Protein AF-M2B6U1-F1 (afdb_monomer)

Structure (mmCIF, N/CA/C/O backbone):
data_AF-M2B6U1-F1
#
_entry.id   AF-M2B6U1-F1
#
loop_
_atom_site.group_PDB
_atom_site.id
_atom_site.type_symbol
_atom_site.label_atom_id
_atom_site.label_alt_id
_atom_site.label_comp_id
_atom_site.label_asym_id
_atom_site.label_entity_id
_atom_site.label_seq_id
_atom_site.pdbx_PDB_ins_code
_atom_site.Cartn_x
_atom_site.Cartn_y
_atom_site.Cartn_z
_atom_site.occupancy
_atom_site.B_iso_or_equiv
_atom_site.auth_seq_id
_atom_site.auth_comp_id
_atom_site.auth_asym_id
_atom_site.auth_atom_id
_atom_site.pdbx_PDB_model_num
ATOM 1 N N . MET A 1 1 ? 63.871 -32.284 -95.783 1.00 41.25 1 MET A N 1
ATOM 2 C CA . MET A 1 1 ? 64.374 -31.154 -94.961 1.00 41.25 1 MET A CA 1
ATOM 3 C C . MET A 1 1 ? 63.496 -29.965 -95.313 1.00 41.25 1 MET A C 1
ATOM 5 O O . MET A 1 1 ? 63.389 -29.693 -96.492 1.00 41.25 1 MET A O 1
ATOM 9 N N . ILE A 1 2 ? 62.740 -29.317 -94.429 1.00 38.62 2 ILE A N 1
ATOM 10 C CA . ILE A 1 2 ? 63.010 -28.919 -93.043 1.00 38.62 2 ILE A CA 1
ATOM 11 C C . ILE A 1 2 ? 61.789 -29.212 -92.149 1.00 38.62 2 ILE A C 1
ATOM 13 O O . ILE A 1 2 ? 60.645 -29.215 -92.585 1.00 38.62 2 ILE A O 1
ATOM 17 N N . LYS A 1 3 ? 62.129 -29.529 -90.903 1.00 38.50 3 LYS A N 1
ATOM 18 C CA . LYS A 1 3 ? 61.333 -29.893 -89.731 1.00 38.50 3 LYS A CA 1
ATOM 19 C C . LYS A 1 3 ? 60.678 -28.665 -89.068 1.00 38.50 3 LYS A C 1
ATOM 21 O O . LYS A 1 3 ? 61.254 -27.586 -89.138 1.00 38.50 3 LYS A O 1
ATOM 26 N N . ASN A 1 4 ? 59.650 -28.940 -88.256 1.00 44.44 4 ASN A N 1
ATOM 27 C CA . ASN A 1 4 ? 59.212 -28.174 -87.073 1.00 44.44 4 ASN A CA 1
ATOM 28 C C . ASN A 1 4 ? 58.452 -26.855 -87.362 1.00 44.44 4 ASN A C 1
ATOM 30 O O . ASN A 1 4 ? 58.690 -26.190 -88.354 1.00 44.44 4 ASN A O 1
ATOM 34 N N . ASP A 1 5 ? 57.521 -26.379 -86.542 1.00 47.75 5 ASP A N 1
ATOM 35 C CA . ASP A 1 5 ? 57.110 -26.808 -85.211 1.00 47.75 5 ASP A CA 1
ATOM 36 C C . ASP A 1 5 ? 55.695 -26.313 -84.919 1.00 47.75 5 ASP A C 1
ATOM 38 O O . ASP A 1 5 ? 55.241 -25.285 -85.425 1.00 47.75 5 ASP A O 1
ATOM 42 N N . SER A 1 6 ? 55.046 -27.030 -84.020 1.00 52.53 6 SER A N 1
ATOM 43 C CA . SER A 1 6 ? 53.758 -26.695 -83.442 1.00 52.53 6 SER A CA 1
ATOM 44 C C . SER A 1 6 ? 53.853 -25.372 -82.684 1.00 52.53 6 SER A C 1
ATOM 46 O O . SER A 1 6 ? 54.584 -25.263 -81.701 1.00 52.53 6 SER A O 1
ATOM 48 N N . ARG A 1 7 ? 53.055 -24.372 -83.060 1.00 48.38 7 ARG A N 1
ATOM 49 C CA . ARG A 1 7 ? 52.649 -23.317 -82.124 1.00 48.38 7 ARG A CA 1
ATOM 50 C C . ARG A 1 7 ? 51.148 -23.149 -82.192 1.00 48.38 7 ARG A C 1
ATOM 52 O O . ARG A 1 7 ? 50.612 -22.372 -82.974 1.00 48.38 7 ARG A O 1
ATOM 59 N N . ALA A 1 8 ? 50.491 -23.917 -81.331 1.00 49.53 8 ALA A N 1
ATOM 60 C CA . ALA A 1 8 ? 49.170 -23.611 -80.828 1.00 49.53 8 ALA A CA 1
ATOM 61 C C . ALA A 1 8 ? 49.155 -22.151 -80.354 1.00 49.53 8 ALA A C 1
ATOM 63 O O . ALA A 1 8 ? 49.700 -21.821 -79.301 1.00 49.53 8 ALA A O 1
ATOM 64 N N . ILE A 1 9 ? 48.542 -21.264 -81.136 1.00 46.53 9 ILE A N 1
ATOM 65 C CA . ILE A 1 9 ? 48.149 -19.951 -80.637 1.00 46.53 9 ILE A CA 1
ATOM 66 C C . ILE A 1 9 ? 46.868 -20.198 -79.850 1.00 46.53 9 ILE A C 1
ATOM 68 O O . ILE A 1 9 ? 45.755 -20.094 -80.361 1.00 46.53 9 ILE A O 1
ATOM 72 N N . ILE A 1 10 ? 47.045 -20.621 -78.599 1.00 47.12 10 ILE A N 1
ATOM 73 C CA . ILE A 1 10 ? 45.981 -20.639 -77.606 1.00 47.12 10 ILE A CA 1
ATOM 74 C C . ILE A 1 10 ? 45.601 -19.175 -77.395 1.00 47.12 10 ILE A C 1
ATOM 76 O O . ILE A 1 10 ? 46.249 -18.449 -76.643 1.00 47.12 10 ILE A O 1
ATOM 80 N N . ASN A 1 11 ? 44.571 -18.718 -78.100 1.00 46.97 11 ASN A N 1
ATOM 81 C CA . ASN A 1 11 ? 43.968 -17.428 -77.834 1.00 46.97 11 ASN A CA 1
ATOM 82 C C . ASN A 1 11 ? 43.174 -17.540 -76.524 1.00 46.97 11 ASN A C 1
ATOM 84 O O . ASN A 1 11 ? 41.972 -17.796 -76.517 1.00 46.97 11 ASN A O 1
ATOM 88 N N . THR A 1 12 ? 43.863 -17.393 -75.392 1.00 51.84 12 THR A N 1
ATOM 89 C CA . THR A 1 12 ? 43.233 -17.178 -74.089 1.00 51.84 12 THR A CA 1
ATOM 90 C C . THR A 1 12 ? 42.682 -15.757 -74.011 1.00 51.84 12 THR A C 1
ATOM 92 O O . THR A 1 12 ? 43.135 -14.950 -73.200 1.00 51.84 12 THR A O 1
ATOM 95 N N . ASN A 1 13 ? 41.656 -15.455 -74.802 1.00 50.47 13 ASN A N 1
ATOM 96 C CA . ASN A 1 13 ? 40.748 -14.363 -74.486 1.00 50.47 13 ASN A CA 1
ATOM 97 C C . ASN A 1 13 ? 39.845 -14.837 -73.345 1.00 50.47 13 ASN A C 1
ATOM 99 O O . ASN A 1 13 ? 38.692 -15.221 -73.532 1.00 50.47 13 ASN A O 1
ATOM 103 N N . ARG A 1 14 ? 40.409 -14.859 -72.130 1.00 52.72 14 ARG A N 1
ATOM 104 C CA . ARG A 1 14 ? 39.608 -14.890 -70.905 1.00 52.72 14 ARG A CA 1
ATOM 105 C C . ARG A 1 14 ? 38.649 -13.698 -70.979 1.00 52.72 14 ARG A C 1
ATOM 107 O O . ARG A 1 14 ? 39.114 -12.607 -71.319 1.00 52.72 14 ARG A O 1
ATOM 114 N N . PRO A 1 15 ? 37.356 -13.852 -70.650 1.00 46.53 15 PRO A N 1
ATOM 115 C CA . PRO A 1 15 ? 36.487 -12.698 -70.517 1.00 46.53 15 PRO A CA 1
ATOM 116 C C . PRO A 1 15 ? 37.123 -11.796 -69.462 1.00 46.53 15 PRO A C 1
ATOM 118 O O . PRO A 1 15 ? 37.334 -12.210 -68.318 1.00 46.53 15 PRO A O 1
ATOM 121 N N . TYR A 1 16 ? 37.505 -10.585 -69.865 1.00 47.50 16 TYR A N 1
ATOM 122 C CA . TYR A 1 16 ? 37.905 -9.549 -68.932 1.00 47.50 16 TYR A CA 1
ATOM 123 C C . TYR A 1 16 ? 36.649 -9.254 -68.114 1.00 47.50 16 TYR A C 1
ATOM 125 O O . TYR A 1 16 ? 35.778 -8.499 -68.530 1.00 47.50 16 TYR A O 1
ATOM 133 N N . SER A 1 17 ? 36.498 -9.953 -66.988 1.00 51.97 17 SER A N 1
ATOM 134 C CA . SER A 1 17 ? 35.521 -9.624 -65.963 1.00 51.97 17 SER A CA 1
ATOM 135 C C . SER A 1 17 ? 35.874 -8.205 -65.543 1.00 51.97 17 SER A C 1
ATOM 137 O O . SER A 1 17 ? 36.809 -8.005 -64.759 1.00 51.97 17 SER A O 1
ATOM 139 N N . GLU A 1 18 ? 35.177 -7.223 -66.113 1.00 53.53 18 GLU A N 1
ATOM 140 C CA . GLU A 1 18 ? 35.222 -5.844 -65.670 1.00 53.53 18 GLU A CA 1
ATOM 141 C C . GLU A 1 18 ? 34.893 -5.855 -64.184 1.00 53.53 18 GLU A C 1
ATOM 143 O O . GLU A 1 18 ? 33.744 -5.972 -63.756 1.00 53.53 18 GLU A O 1
ATOM 148 N N . LYS A 1 19 ? 35.947 -5.799 -63.370 1.00 57.03 19 LYS A N 1
ATOM 149 C CA . LYS A 1 19 ? 35.839 -5.555 -61.944 1.00 57.03 19 LYS A CA 1
ATOM 150 C C . LYS A 1 19 ? 35.026 -4.274 -61.837 1.00 57.03 19 LYS A C 1
ATOM 152 O O . LYS A 1 19 ? 35.549 -3.221 -62.199 1.00 57.03 19 LYS A O 1
ATOM 157 N N . ARG A 1 20 ? 33.761 -4.366 -61.403 1.00 56.91 20 ARG A N 1
ATOM 158 C CA . ARG A 1 20 ? 32.894 -3.208 -61.144 1.00 56.91 20 ARG A CA 1
ATOM 159 C C . ARG A 1 20 ? 33.686 -2.229 -60.287 1.00 56.91 20 ARG A C 1
ATOM 161 O O . ARG A 1 20 ? 33.830 -2.411 -59.079 1.00 56.91 20 ARG A O 1
ATOM 168 N N . LYS A 1 21 ? 34.251 -1.20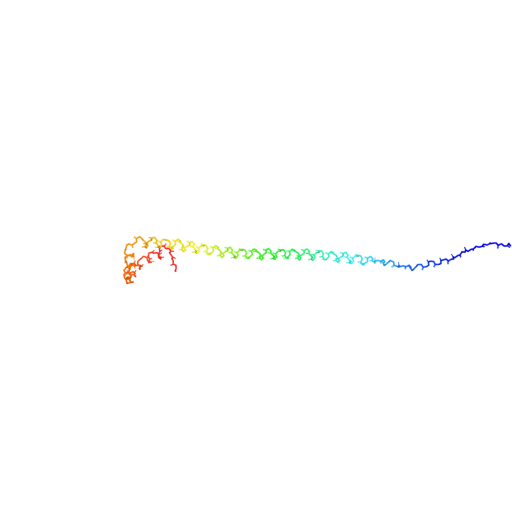2 -60.921 1.00 57.88 21 LYS A N 1
ATOM 169 C CA . LYS A 1 21 ? 34.912 -0.105 -60.231 1.00 57.88 21 LYS A CA 1
ATOM 170 C C . LYS A 1 21 ? 33.782 0.679 -59.590 1.00 57.88 21 LYS A C 1
ATOM 172 O O . LYS A 1 21 ? 33.137 1.485 -60.251 1.00 57.88 21 LYS A O 1
ATOM 177 N N . PHE A 1 22 ? 33.481 0.371 -58.329 1.00 56.22 22 PHE A N 1
ATOM 178 C CA . PHE A 1 22 ? 32.539 1.147 -57.530 1.00 56.22 22 PHE A CA 1
ATOM 179 C C . PHE A 1 22 ? 32.906 2.625 -57.670 1.00 56.22 22 PHE A C 1
ATOM 181 O O . PHE A 1 22 ? 33.983 3.038 -57.232 1.00 56.22 22 PHE A O 1
ATOM 188 N N . SER A 1 23 ? 32.037 3.388 -58.339 1.00 69.50 23 SER A N 1
ATOM 189 C CA . SER A 1 23 ? 32.230 4.821 -58.545 1.00 69.50 23 SER A CA 1
ATOM 190 C C . SER A 1 23 ? 32.440 5.493 -57.191 1.00 69.50 23 SER A C 1
ATOM 192 O O . SER A 1 23 ? 31.799 5.123 -56.205 1.00 69.50 23 SER A O 1
ATOM 194 N N . ILE A 1 24 ? 33.332 6.481 -57.131 1.00 70.94 24 ILE A N 1
ATOM 195 C CA . ILE A 1 24 ? 33.638 7.249 -55.913 1.00 70.94 24 ILE A CA 1
ATOM 196 C C . ILE A 1 24 ? 32.356 7.769 -55.244 1.00 70.94 24 ILE A C 1
ATOM 198 O O . ILE A 1 24 ? 32.246 7.731 -54.021 1.00 70.94 24 ILE A O 1
ATOM 202 N N . LYS A 1 25 ? 31.340 8.120 -56.045 1.00 71.12 25 LYS A N 1
ATOM 203 C CA . LYS A 1 25 ? 30.005 8.502 -55.564 1.00 71.12 25 LYS A CA 1
ATOM 204 C C . LYS A 1 25 ? 29.323 7.397 -54.747 1.00 71.12 25 LYS A C 1
ATOM 206 O O . LYS A 1 25 ? 28.798 7.691 -53.683 1.00 71.12 25 LYS A O 1
ATOM 211 N N . MET A 1 26 ? 29.377 6.135 -55.188 1.00 73.38 26 MET A N 1
ATOM 212 C CA . MET A 1 26 ? 28.791 5.002 -54.452 1.00 73.38 26 MET A CA 1
ATOM 213 C C . MET A 1 26 ? 29.540 4.692 -53.156 1.00 73.38 26 MET A C 1
ATOM 215 O O . MET A 1 26 ? 28.905 4.360 -52.161 1.00 73.38 26 MET A O 1
ATOM 219 N N . LYS A 1 27 ? 30.871 4.841 -53.131 1.00 76.75 27 LYS A N 1
ATOM 220 C CA . LYS A 1 27 ? 31.650 4.681 -51.890 1.00 76.75 27 LYS A CA 1
ATOM 221 C C . LYS A 1 27 ? 31.286 5.747 -50.854 1.00 76.75 27 LYS A C 1
ATOM 223 O O . LYS A 1 27 ? 31.138 5.424 -49.679 1.00 76.75 27 LYS A O 1
ATOM 228 N N . LEU A 1 28 ? 31.094 6.991 -51.300 1.00 79.31 28 LEU A N 1
ATOM 229 C CA . LEU A 1 28 ? 30.670 8.090 -50.434 1.00 79.31 28 LEU A CA 1
ATOM 230 C C . LEU A 1 28 ? 29.253 7.855 -49.884 1.00 79.31 28 LEU A C 1
ATOM 232 O O . LEU A 1 28 ? 29.020 8.011 -48.690 1.00 79.31 28 LEU A O 1
ATOM 236 N N . LEU A 1 29 ? 28.329 7.408 -50.740 1.00 82.88 29 LEU A N 1
ATOM 237 C CA . LEU A 1 29 ? 26.937 7.127 -50.372 1.00 82.88 29 LEU A CA 1
ATOM 238 C C . LEU A 1 29 ? 26.832 6.016 -49.320 1.00 82.88 29 LEU A C 1
ATOM 240 O O . LEU A 1 29 ? 26.101 6.160 -48.346 1.00 82.88 29 LEU A O 1
ATOM 244 N N . ILE A 1 30 ? 27.618 4.946 -49.471 1.00 84.38 30 ILE A N 1
ATOM 245 C CA . ILE A 1 30 ? 27.686 3.847 -48.498 1.00 84.38 30 ILE A CA 1
ATOM 246 C C . ILE A 1 30 ? 28.221 4.336 -47.148 1.00 84.38 30 ILE A C 1
ATOM 248 O O . ILE A 1 30 ? 27.699 3.946 -46.108 1.00 84.38 30 ILE A O 1
ATOM 252 N N . SER A 1 31 ? 29.226 5.215 -47.149 1.00 84.50 31 SER A N 1
ATOM 253 C CA . SER A 1 31 ? 29.774 5.782 -45.913 1.00 84.50 31 SER A CA 1
ATOM 254 C C . SER A 1 31 ? 28.762 6.669 -45.185 1.00 84.50 31 SER A C 1
ATOM 256 O O . SER A 1 31 ? 28.593 6.523 -43.976 1.00 84.50 31 SER A O 1
ATOM 258 N N . VAL A 1 32 ? 28.048 7.538 -45.906 1.00 86.19 32 VAL A N 1
ATOM 259 C CA . VAL A 1 32 ? 26.987 8.379 -45.328 1.00 86.19 32 VAL A CA 1
ATOM 260 C C . VAL A 1 32 ? 25.845 7.515 -44.795 1.00 86.19 32 VAL A C 1
ATOM 262 O O . VAL A 1 32 ? 25.364 7.740 -43.688 1.00 86.19 32 VAL A O 1
ATOM 265 N N . PHE A 1 33 ? 25.453 6.480 -45.537 1.00 88.25 33 PHE A N 1
ATOM 266 C CA . PHE A 1 33 ? 24.411 5.552 -45.110 1.00 88.25 33 PHE A CA 1
ATOM 267 C C . PHE A 1 33 ? 24.808 4.774 -43.845 1.00 88.25 33 PHE A C 1
ATOM 269 O O . PHE A 1 33 ? 24.007 4.647 -42.922 1.00 88.25 33 PHE A O 1
ATOM 276 N N . ALA A 1 34 ? 26.060 4.317 -43.753 1.00 87.06 34 ALA A N 1
ATOM 277 C CA . ALA A 1 34 ? 26.575 3.648 -42.560 1.00 87.06 34 ALA A CA 1
ATOM 278 C C . ALA A 1 34 ? 26.597 4.581 -41.336 1.00 87.06 34 ALA A C 1
ATOM 280 O O . ALA A 1 34 ? 26.224 4.167 -40.239 1.00 87.06 34 ALA A O 1
ATOM 281 N N . LEU A 1 35 ? 26.979 5.848 -41.525 1.00 88.12 35 LEU A N 1
ATOM 282 C CA . LEU A 1 35 ? 26.952 6.860 -40.466 1.00 88.12 35 LEU A CA 1
ATOM 283 C C . LEU A 1 35 ? 25.524 7.142 -39.981 1.00 88.12 35 LEU A C 1
ATOM 285 O O . LEU A 1 35 ? 25.301 7.221 -38.774 1.00 88.12 35 LEU A O 1
ATOM 289 N N . LEU A 1 36 ? 24.553 7.224 -40.894 1.00 85.81 36 LEU A N 1
ATOM 290 C CA . LEU A 1 36 ? 23.140 7.400 -40.546 1.00 85.81 36 LEU A CA 1
ATOM 291 C C . LEU A 1 36 ? 22.596 6.208 -39.749 1.00 85.81 36 LEU A C 1
ATOM 293 O O . LEU A 1 36 ? 21.928 6.405 -38.736 1.00 85.81 36 LEU A O 1
ATOM 297 N N . LEU A 1 37 ? 22.927 4.976 -40.150 1.00 88.00 37 LEU A N 1
ATOM 298 C CA . LEU A 1 37 ? 22.543 3.775 -39.403 1.00 88.00 37 LEU A CA 1
ATOM 299 C C . LEU A 1 37 ? 23.150 3.760 -37.998 1.00 88.00 37 LEU A C 1
ATOM 301 O O . LEU A 1 37 ? 22.450 3.455 -37.032 1.00 88.00 37 LEU A O 1
ATOM 305 N N . LEU A 1 38 ? 24.426 4.128 -37.864 1.00 89.50 38 LEU A N 1
ATOM 306 C CA . LEU A 1 38 ? 25.097 4.209 -36.568 1.00 89.50 38 LEU A CA 1
ATOM 307 C C . LEU A 1 38 ? 24.403 5.224 -35.646 1.00 89.50 38 LEU A C 1
ATOM 309 O O . LEU A 1 38 ? 24.122 4.917 -34.487 1.00 89.50 38 LEU A O 1
ATOM 313 N N . GLN A 1 39 ? 24.077 6.409 -36.172 1.00 84.62 39 GLN A N 1
ATOM 314 C CA . GLN A 1 39 ? 23.373 7.456 -35.428 1.00 84.62 39 GLN A CA 1
ATOM 315 C C . GLN A 1 39 ? 21.981 7.002 -34.98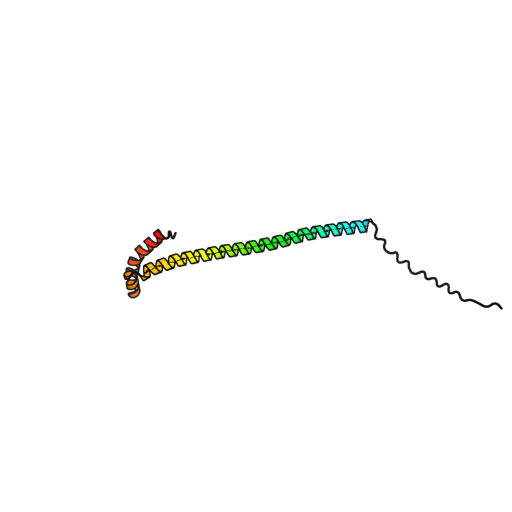3 1.00 84.62 39 GLN A C 1
ATOM 317 O O . GLN A 1 39 ? 21.623 7.164 -33.816 1.00 84.62 39 GLN A O 1
ATOM 322 N N . TYR A 1 40 ? 21.214 6.386 -35.882 1.00 81.62 40 TYR A N 1
ATOM 323 C CA . TYR A 1 40 ? 19.858 5.935 -35.580 1.00 81.62 40 TYR A CA 1
ATOM 324 C C . TYR A 1 40 ? 19.844 4.790 -34.558 1.00 81.62 40 TYR A C 1
ATOM 326 O O . TYR A 1 40 ? 19.002 4.758 -33.660 1.00 81.62 40 TYR A O 1
ATOM 334 N N . THR A 1 41 ? 20.823 3.884 -34.641 1.00 77.94 41 THR A N 1
ATOM 335 C CA . THR A 1 41 ? 20.983 2.771 -33.693 1.00 77.94 41 THR A CA 1
ATOM 336 C C . THR A 1 41 ? 21.364 3.276 -32.302 1.00 77.94 41 THR A C 1
ATOM 338 O O . THR A 1 41 ? 20.820 2.812 -31.304 1.00 77.94 41 THR A O 1
ATOM 341 N N . ALA A 1 42 ? 22.258 4.265 -32.212 1.00 82.69 42 ALA A N 1
ATOM 342 C CA . ALA A 1 42 ? 22.639 4.860 -30.933 1.00 82.69 42 ALA A CA 1
ATOM 343 C C . ALA A 1 42 ? 21.458 5.573 -30.249 1.00 82.69 42 ALA A C 1
ATOM 345 O O . ALA A 1 42 ? 21.272 5.431 -29.038 1.00 82.69 42 ALA A O 1
ATOM 346 N N . LEU A 1 43 ? 20.642 6.303 -31.021 1.00 78.69 43 LEU A N 1
ATOM 347 C CA . LEU A 1 43 ? 19.459 7.002 -30.510 1.00 78.69 43 LEU A CA 1
ATOM 348 C C . LEU A 1 43 ? 18.407 6.009 -29.992 1.00 78.69 43 LEU A C 1
ATOM 350 O O . LEU A 1 43 ? 18.007 6.068 -28.831 1.00 78.69 43 LEU A O 1
ATOM 354 N N . THR A 1 44 ? 18.042 5.031 -30.823 1.00 77.56 44 THR A N 1
ATOM 355 C CA . THR A 1 44 ? 17.035 4.013 -30.482 1.00 77.56 44 THR A CA 1
ATOM 356 C C . THR A 1 44 ? 17.468 3.113 -29.326 1.00 77.56 44 THR A C 1
ATOM 358 O O . THR A 1 44 ? 16.649 2.782 -28.471 1.00 77.56 44 THR A O 1
ATOM 361 N N . TYR A 1 45 ? 18.753 2.756 -29.233 1.00 81.00 45 TYR A N 1
ATOM 362 C CA . TYR A 1 45 ? 19.275 1.983 -28.103 1.00 81.00 45 TYR A CA 1
ATOM 363 C C . TYR A 1 45 ? 19.178 2.755 -26.782 1.00 81.00 45 TYR A C 1
ATOM 365 O O . TYR A 1 45 ? 18.767 2.197 -25.760 1.00 81.00 45 TYR A O 1
ATOM 373 N N . LYS A 1 46 ? 19.526 4.048 -26.793 1.00 82.88 46 LYS A N 1
ATOM 374 C CA . LYS A 1 46 ? 19.422 4.913 -25.612 1.00 82.88 46 LYS A CA 1
ATOM 375 C C . LYS A 1 46 ? 17.967 5.073 -25.169 1.00 82.88 46 LYS A C 1
ATOM 377 O O . LYS A 1 46 ? 17.687 4.954 -23.975 1.00 82.88 46 LYS A O 1
ATOM 382 N N . ASP A 1 47 ? 17.056 5.277 -26.114 1.00 76.94 47 ASP A N 1
ATOM 383 C CA . ASP A 1 47 ? 15.628 5.420 -25.829 1.00 76.94 47 ASP A CA 1
ATOM 384 C C . ASP A 1 47 ? 15.020 4.119 -25.299 1.00 76.94 47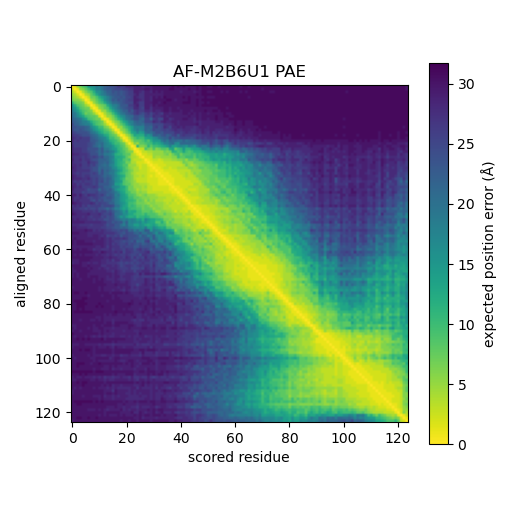 ASP A C 1
ATOM 386 O O . ASP A 1 47 ? 14.290 4.138 -24.307 1.00 76.94 47 ASP A O 1
ATOM 390 N N . TRP A 1 48 ? 15.393 2.970 -25.866 1.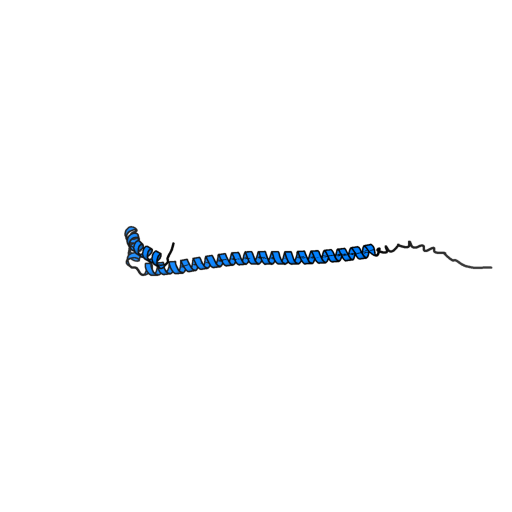00 76.62 48 TRP A N 1
ATOM 391 C CA . TRP A 1 48 ? 14.958 1.663 -25.372 1.00 76.62 48 TRP A CA 1
ATOM 392 C C . TRP A 1 48 ? 15.460 1.378 -23.951 1.00 76.62 48 TRP A C 1
ATOM 394 O O . TRP A 1 48 ? 14.692 0.945 -23.085 1.00 76.62 48 TRP A O 1
ATOM 404 N N . LEU A 1 49 ? 16.738 1.663 -23.676 1.00 76.56 49 LEU A N 1
ATOM 405 C CA . LEU A 1 49 ? 17.317 1.508 -22.341 1.00 76.56 49 LEU A CA 1
ATOM 406 C C . LEU A 1 49 ? 16.636 2.437 -21.325 1.00 76.56 49 LEU A C 1
ATOM 408 O O . LEU A 1 49 ? 16.381 2.026 -20.191 1.00 76.56 49 LEU A O 1
ATOM 412 N N . SER A 1 50 ? 16.328 3.669 -21.734 1.00 69.69 50 SER A N 1
ATOM 413 C CA . SER A 1 50 ? 15.611 4.651 -20.919 1.00 69.69 50 SER A CA 1
ATOM 414 C C . SER A 1 50 ? 14.195 4.179 -20.594 1.00 69.69 50 SER A C 1
ATOM 416 O O . SER A 1 50 ? 13.847 4.102 -19.417 1.00 69.69 5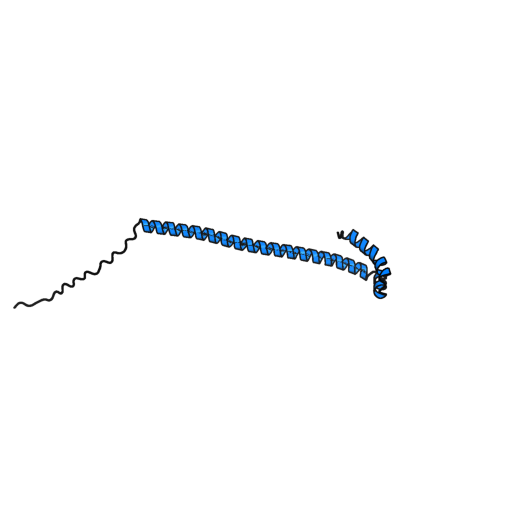0 SER A O 1
ATOM 418 N N . LEU A 1 51 ? 13.415 3.756 -21.597 1.00 69.81 51 LEU A N 1
ATOM 419 C CA . LEU A 1 51 ? 12.055 3.243 -21.400 1.00 69.81 51 LEU A CA 1
ATOM 420 C C . LEU A 1 51 ? 12.028 2.053 -20.439 1.00 69.81 51 LEU A C 1
ATOM 422 O O . LEU A 1 51 ? 11.184 1.996 -19.548 1.00 69.81 51 LEU A O 1
ATOM 426 N N . LYS A 1 52 ? 12.974 1.117 -20.588 1.00 73.56 52 LYS A N 1
ATOM 427 C CA . LYS A 1 52 ? 13.058 -0.076 -19.737 1.00 73.56 52 LYS A CA 1
ATOM 428 C C . LYS A 1 52 ? 13.415 0.265 -18.287 1.00 73.56 52 LYS A C 1
ATOM 430 O O . LYS A 1 52 ? 12.942 -0.392 -17.362 1.00 73.56 52 LYS A O 1
ATOM 435 N N . ARG A 1 53 ? 14.250 1.287 -18.072 1.00 68.06 53 ARG A N 1
ATOM 436 C CA . ARG A 1 53 ? 14.585 1.786 -16.728 1.00 68.06 53 ARG A CA 1
ATOM 437 C C . ARG A 1 53 ? 13.425 2.566 -16.117 1.00 68.06 53 ARG A C 1
ATOM 439 O O . ARG A 1 53 ? 13.116 2.341 -14.952 1.00 68.06 53 ARG A O 1
ATOM 446 N N . PHE A 1 54 ? 12.759 3.416 -16.897 1.00 69.94 54 PHE A N 1
ATOM 447 C CA . PHE A 1 54 ? 11.581 4.165 -16.461 1.00 69.94 54 PHE A CA 1
ATO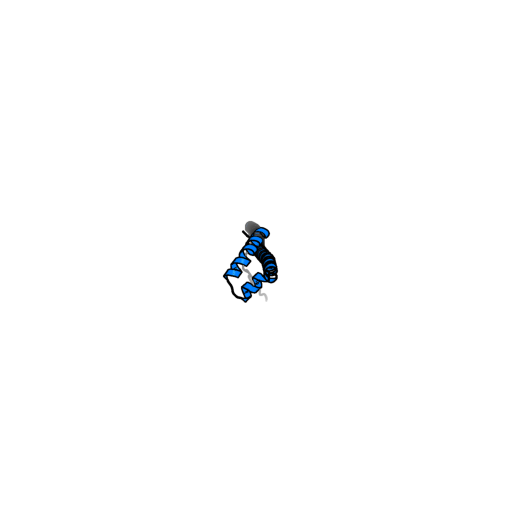M 448 C C . PHE A 1 54 ? 10.423 3.244 -16.080 1.00 69.94 54 PHE A C 1
ATOM 450 O O . PHE A 1 54 ? 9.812 3.450 -15.035 1.00 69.94 54 PHE A O 1
ATOM 457 N N . SER A 1 55 ? 10.133 2.215 -16.881 1.00 65.25 55 SER A N 1
ATOM 458 C CA . SER A 1 55 ? 9.059 1.268 -16.568 1.00 65.25 55 SER A CA 1
ATOM 459 C C . SER A 1 55 ? 9.373 0.460 -15.311 1.00 65.25 55 SER A C 1
ATOM 461 O O . SER A 1 55 ? 8.524 0.352 -14.430 1.00 65.25 55 SER A O 1
ATOM 463 N N . LYS A 1 56 ? 10.611 -0.035 -15.173 1.00 71.50 56 LYS A N 1
ATOM 464 C CA . LYS A 1 56 ? 11.052 -0.750 -13.970 1.00 71.50 56 LYS A CA 1
ATOM 465 C C . LYS A 1 56 ? 10.929 0.125 -12.722 1.00 71.50 56 LYS A C 1
ATOM 467 O O . LYS A 1 56 ? 10.370 -0.320 -11.729 1.00 71.50 56 LYS A O 1
ATOM 472 N N . MET A 1 57 ? 11.400 1.368 -12.796 1.00 71.44 57 MET A N 1
ATOM 473 C CA . MET A 1 57 ? 11.379 2.302 -11.670 1.00 71.44 57 MET A CA 1
ATOM 474 C C . MET A 1 57 ? 9.954 2.686 -11.260 1.00 71.44 57 MET A C 1
ATOM 476 O O . MET A 1 57 ? 9.680 2.784 -10.071 1.00 71.44 57 MET A O 1
ATOM 480 N N . GLN A 1 58 ? 9.037 2.853 -12.218 1.00 65.38 58 GLN A N 1
ATOM 481 C CA . GLN A 1 58 ? 7.625 3.108 -11.920 1.00 65.38 58 GLN A CA 1
ATOM 482 C C . GLN A 1 58 ? 6.932 1.896 -11.288 1.00 65.38 58 GLN A C 1
ATOM 484 O O . GLN A 1 58 ? 6.179 2.051 -10.333 1.00 65.38 58 GLN A O 1
ATOM 489 N N . ILE A 1 59 ? 7.190 0.682 -11.782 1.00 67.12 59 ILE A N 1
ATOM 490 C CA . ILE A 1 59 ? 6.608 -0.539 -11.204 1.00 67.12 59 ILE A CA 1
ATOM 491 C C . ILE A 1 59 ? 7.125 -0.750 -9.775 1.00 67.12 59 ILE A C 1
ATOM 493 O O . ILE A 1 59 ? 6.345 -1.043 -8.872 1.00 67.12 59 ILE A O 1
ATOM 497 N N . GLU A 1 60 ? 8.425 -0.559 -9.563 1.00 70.69 60 GLU A N 1
ATOM 498 C CA . GLU A 1 60 ? 9.070 -0.709 -8.259 1.00 70.69 60 GLU A CA 1
ATOM 499 C C . GLU A 1 60 ? 8.615 0.369 -7.267 1.00 70.69 60 GLU A C 1
ATOM 501 O O . GLU A 1 60 ? 8.298 0.048 -6.123 1.00 70.69 60 GLU A O 1
ATOM 506 N N . SER A 1 61 ? 8.486 1.629 -7.701 1.00 70.81 61 SER A N 1
ATOM 507 C CA . SER A 1 61 ? 8.005 2.709 -6.833 1.00 70.81 61 SER A CA 1
ATOM 508 C C . SER A 1 61 ? 6.540 2.522 -6.440 1.00 70.81 61 SER A C 1
ATOM 510 O O . SER A 1 61 ? 6.205 2.674 -5.268 1.00 70.81 61 SER A O 1
ATOM 512 N N . ILE A 1 62 ? 5.673 2.118 -7.374 1.00 69.31 62 ILE A N 1
ATOM 513 C CA . ILE A 1 62 ? 4.258 1.847 -7.090 1.00 69.31 62 ILE A CA 1
ATOM 514 C C . ILE A 1 62 ? 4.116 0.643 -6.153 1.00 69.31 62 ILE A C 1
ATOM 516 O O . ILE A 1 62 ? 3.315 0.689 -5.218 1.00 69.31 62 ILE A O 1
ATOM 520 N N . ALA A 1 63 ? 4.889 -0.425 -6.368 1.00 68.88 63 ALA A N 1
ATOM 521 C CA . ALA A 1 63 ? 4.888 -1.587 -5.483 1.00 68.88 63 ALA A CA 1
ATOM 522 C C . ALA A 1 63 ? 5.365 -1.220 -4.070 1.00 68.88 63 ALA A C 1
ATOM 524 O O . ALA A 1 63 ? 4.724 -1.606 -3.094 1.00 68.88 63 ALA A O 1
ATOM 525 N N . ASN A 1 64 ? 6.430 -0.421 -3.958 1.00 75.31 64 ASN A N 1
ATOM 526 C CA . ASN A 1 64 ? 6.960 0.024 -2.673 1.00 75.31 64 ASN A CA 1
ATOM 527 C C . ASN A 1 64 ? 5.974 0.941 -1.931 1.00 75.31 64 ASN A C 1
ATOM 529 O O . ASN A 1 64 ? 5.723 0.735 -0.750 1.00 75.31 64 ASN A O 1
ATOM 533 N N . ILE A 1 65 ? 5.331 1.892 -2.620 1.00 75.19 65 ILE A N 1
ATOM 534 C CA . ILE A 1 65 ? 4.297 2.756 -2.021 1.00 75.19 65 ILE A CA 1
ATOM 535 C C . ILE A 1 65 ? 3.124 1.921 -1.498 1.00 75.19 65 ILE A C 1
ATOM 537 O O . ILE A 1 65 ? 2.664 2.144 -0.381 1.00 75.19 65 ILE A O 1
ATOM 541 N N . LYS A 1 66 ? 2.651 0.934 -2.271 1.00 72.25 66 LYS A N 1
ATOM 542 C CA . LYS A 1 66 ? 1.570 0.039 -1.830 1.00 72.25 66 LYS A CA 1
ATOM 543 C C . LYS A 1 66 ? 1.976 -0.808 -0.629 1.00 72.25 66 LYS A C 1
ATOM 545 O O . LYS A 1 66 ? 1.182 -0.956 0.292 1.00 72.25 66 LYS A O 1
ATOM 550 N N . TYR A 1 67 ? 3.192 -1.348 -0.635 1.00 73.12 67 TYR A N 1
ATOM 551 C CA . TYR A 1 67 ? 3.720 -2.123 0.482 1.00 73.12 67 TYR A CA 1
ATOM 552 C C . TYR A 1 67 ? 3.851 -1.270 1.746 1.00 73.12 67 TYR A C 1
ATOM 554 O O . TYR A 1 67 ? 3.396 -1.685 2.804 1.00 73.12 67 TYR A O 1
ATOM 562 N N . LEU A 1 68 ? 4.396 -0.057 1.632 1.00 79.06 68 LEU A N 1
ATOM 563 C CA . LEU A 1 68 ? 4.512 0.875 2.752 1.00 79.06 68 LEU A CA 1
ATOM 564 C C . LEU A 1 68 ? 3.140 1.271 3.298 1.00 79.06 68 LEU A C 1
ATOM 566 O O . LEU A 1 68 ? 2.947 1.204 4.503 1.00 79.06 68 LEU A O 1
ATOM 570 N N . ALA A 1 69 ? 2.172 1.596 2.437 1.00 77.00 69 ALA A N 1
ATOM 571 C CA . ALA A 1 69 ? 0.807 1.904 2.865 1.00 77.00 69 ALA A CA 1
ATOM 572 C C . ALA A 1 69 ? 0.121 0.704 3.540 1.00 77.00 69 ALA A C 1
ATOM 574 O O . ALA A 1 69 ? -0.595 0.870 4.523 1.00 77.00 69 ALA A O 1
ATOM 575 N N . PHE A 1 70 ? 0.355 -0.513 3.041 1.00 71.50 70 PHE A N 1
ATOM 576 C CA . PHE A 1 70 ? -0.150 -1.733 3.666 1.00 71.50 70 PHE A CA 1
ATOM 577 C C . PHE A 1 70 ? 0.496 -1.980 5.032 1.00 71.50 70 PHE A C 1
ATOM 579 O O . PHE A 1 70 ? -0.212 -2.258 5.993 1.00 71.50 70 PHE A O 1
ATOM 586 N N . MET A 1 71 ? 1.819 -1.850 5.143 1.00 74.94 71 MET A N 1
ATOM 587 C CA . MET A 1 71 ? 2.533 -2.033 6.408 1.00 74.94 71 MET A CA 1
ATOM 588 C C . MET A 1 71 ? 2.178 -0.949 7.424 1.00 74.94 71 MET A C 1
ATOM 590 O O . MET A 1 71 ? 2.052 -1.255 8.603 1.00 74.94 71 MET A O 1
ATOM 594 N N . ASP A 1 72 ? 1.973 0.290 6.984 1.00 80.88 72 ASP A N 1
ATOM 595 C CA . ASP A 1 72 ? 1.514 1.387 7.834 1.00 80.88 72 ASP A CA 1
ATOM 596 C C . ASP A 1 72 ? 0.091 1.133 8.346 1.00 80.88 72 ASP A C 1
ATOM 598 O O . ASP A 1 72 ? -0.162 1.224 9.545 1.00 80.88 72 ASP A O 1
ATOM 602 N N . ALA A 1 73 ? -0.814 0.677 7.473 1.00 72.81 73 ALA A N 1
ATOM 603 C CA . ALA A 1 73 ? -2.150 0.256 7.876 1.00 72.81 73 ALA A CA 1
ATOM 604 C C . ALA A 1 73 ? -2.099 -0.922 8.859 1.00 72.81 73 ALA A C 1
ATOM 606 O O . ALA A 1 73 ? -2.733 -0.862 9.904 1.00 72.81 73 ALA A O 1
ATOM 607 N N . ILE A 1 74 ? -1.324 -1.975 8.579 1.00 72.94 74 ILE A N 1
ATOM 608 C CA . ILE A 1 74 ? -1.177 -3.132 9.477 1.00 72.94 74 ILE A CA 1
ATOM 609 C C . ILE A 1 74 ? -0.571 -2.719 10.816 1.00 72.94 74 ILE A C 1
ATOM 611 O O . ILE A 1 74 ? -1.059 -3.157 11.851 1.00 72.94 74 ILE A O 1
ATOM 615 N N . ASN A 1 75 ? 0.456 -1.872 10.827 1.00 73.38 75 ASN A N 1
ATOM 616 C CA . ASN A 1 75 ? 1.058 -1.384 12.063 1.00 73.38 75 ASN A CA 1
ATOM 617 C C . ASN A 1 75 ? 0.082 -0.513 12.850 1.00 73.38 75 ASN A C 1
ATOM 619 O O . ASN A 1 75 ? -0.018 -0.676 14.061 1.00 73.38 75 ASN A O 1
ATOM 623 N N . SER A 1 76 ? -0.674 0.353 12.175 1.00 70.38 76 SER A N 1
ATOM 624 C CA . SER A 1 76 ? -1.733 1.151 12.789 1.00 70.38 76 SER A CA 1
ATOM 625 C C . SER A 1 76 ? -2.825 0.252 13.378 1.00 70.38 76 SER A C 1
ATOM 627 O O . SER A 1 76 ? -3.104 0.342 14.568 1.00 70.38 76 SER A O 1
ATOM 629 N N . TYR A 1 77 ? -3.357 -0.705 12.611 1.00 66.69 77 TYR A N 1
ATOM 630 C CA . TYR A 1 77 ? -4.358 -1.664 13.085 1.00 66.69 77 TYR A CA 1
ATOM 631 C C . TYR A 1 77 ? -3.830 -2.604 14.170 1.00 66.69 77 TYR A C 1
ATOM 633 O O . TYR A 1 77 ? -4.596 -2.976 15.048 1.00 66.69 77 TYR A O 1
ATOM 641 N N . SER A 1 78 ? -2.556 -2.990 14.143 1.00 68.69 78 SER A N 1
ATOM 642 C CA . SER A 1 78 ? -1.927 -3.828 15.170 1.00 68.69 78 SER A CA 1
ATOM 643 C C . SER A 1 78 ? -1.721 -3.050 16.467 1.00 68.69 78 SER A C 1
ATOM 645 O O . SER A 1 78 ? -2.065 -3.539 17.538 1.00 68.69 78 SER A O 1
ATOM 647 N N . LEU A 1 79 ? -1.243 -1.804 16.391 1.00 67.19 79 LEU A N 1
ATOM 648 C CA . LEU A 1 79 ? -1.108 -0.925 17.555 1.00 67.19 79 LEU A CA 1
ATOM 649 C C . LEU A 1 79 ? -2.466 -0.583 18.161 1.00 67.19 79 LEU A C 1
ATOM 651 O O . LEU A 1 79 ? -2.642 -0.695 19.372 1.00 67.19 79 LEU A O 1
ATOM 655 N N . THR A 1 80 ? -3.435 -0.196 17.332 1.00 65.88 80 THR A N 1
ATOM 656 C CA . THR A 1 80 ? -4.794 0.096 17.790 1.00 65.88 80 THR A CA 1
ATOM 657 C C . THR A 1 80 ? -5.474 -1.176 18.284 1.00 65.88 80 THR A C 1
ATOM 659 O O . THR A 1 80 ? -6.044 -1.174 19.365 1.00 65.88 80 THR A O 1
ATOM 662 N N . GLY A 1 81 ? -5.366 -2.282 17.552 1.00 66.50 81 GLY A N 1
ATOM 663 C CA . GLY A 1 81 ? -5.954 -3.571 17.902 1.00 66.50 81 GLY A CA 1
ATOM 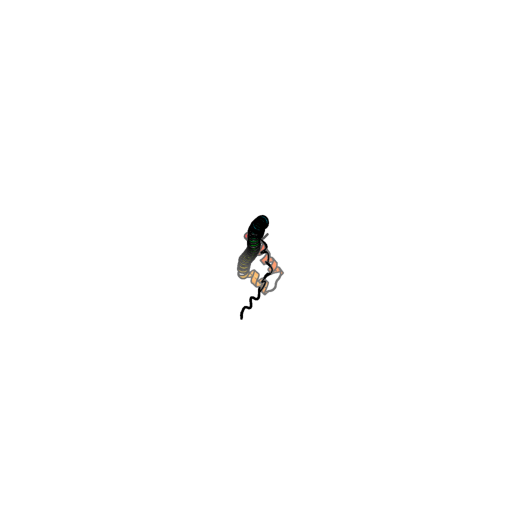664 C C . GLY A 1 81 ? -5.418 -4.126 19.215 1.00 66.50 81 GLY A C 1
ATOM 665 O O . GLY A 1 81 ? -6.217 -4.501 20.062 1.00 66.50 81 GLY A O 1
ATOM 666 N N . ASN A 1 82 ? -4.102 -4.102 19.435 1.00 65.56 82 ASN A N 1
ATOM 667 C CA . ASN A 1 82 ? -3.505 -4.538 20.699 1.00 65.56 82 ASN A CA 1
ATOM 668 C C . ASN A 1 82 ? -3.856 -3.597 21.852 1.00 65.56 82 ASN A C 1
ATOM 670 O O . ASN A 1 82 ? -4.190 -4.078 22.924 1.00 65.56 82 ASN A O 1
ATOM 674 N N . ALA A 1 83 ? -3.859 -2.275 21.649 1.00 66.50 83 ALA A N 1
ATOM 675 C CA . ALA A 1 83 ? -4.263 -1.335 22.698 1.00 66.50 83 ALA A CA 1
ATOM 676 C C . ALA A 1 83 ? -5.732 -1.526 23.112 1.00 66.50 83 ALA A C 1
ATOM 678 O O . ALA A 1 83 ? -6.070 -1.460 24.294 1.00 66.50 83 ALA A O 1
ATOM 679 N N . VAL A 1 84 ? -6.600 -1.796 22.135 1.00 67.19 84 VAL A N 1
ATOM 680 C CA . VAL A 1 84 ? -8.000 -2.155 22.364 1.00 67.19 84 VAL A CA 1
ATOM 681 C C . VAL A 1 84 ? -8.070 -3.490 23.102 1.00 67.19 84 VAL A C 1
ATOM 683 O O . VAL A 1 84 ? -8.696 -3.563 24.153 1.00 67.19 84 VAL A O 1
ATOM 686 N N . LEU A 1 85 ? -7.388 -4.527 22.620 1.00 68.94 85 LEU A N 1
ATOM 687 C CA . LEU A 1 85 ? -7.441 -5.863 23.210 1.00 68.94 85 LEU A CA 1
ATOM 688 C C . LEU A 1 85 ? -6.883 -5.896 24.642 1.00 68.94 85 LEU A C 1
ATOM 690 O O . LEU A 1 85 ? -7.488 -6.532 25.498 1.00 68.94 85 LEU A O 1
ATOM 694 N N . ASP A 1 86 ? -5.813 -5.159 24.942 1.00 69.69 86 ASP A N 1
ATOM 695 C CA . ASP A 1 86 ? -5.272 -5.007 26.301 1.00 69.69 86 ASP A CA 1
ATOM 696 C C . ASP A 1 86 ? -6.257 -4.273 27.218 1.00 69.69 86 ASP A C 1
ATOM 698 O O . ASP A 1 86 ? -6.494 -4.701 28.347 1.00 69.69 86 ASP A O 1
ATOM 702 N N . SER A 1 87 ? -6.892 -3.199 26.731 1.00 66.19 87 SER A N 1
ATOM 703 C CA . SER A 1 87 ? -7.897 -2.459 27.511 1.00 66.19 87 SER A CA 1
ATOM 704 C C . SER A 1 87 ? -9.164 -3.271 27.800 1.00 66.19 87 SER A C 1
ATOM 706 O O . SER A 1 87 ? -9.828 -3.051 28.811 1.00 66.19 87 SER A O 1
ATOM 708 N N . LEU A 1 88 ? -9.501 -4.210 26.913 1.00 69.00 88 LEU A N 1
ATOM 709 C CA . LEU A 1 88 ? -10.695 -5.046 27.012 1.00 69.00 88 LEU A CA 1
ATOM 710 C C . LEU A 1 88 ? -10.440 -6.315 27.826 1.00 69.00 88 LEU A C 1
ATOM 712 O O . LEU A 1 88 ? -11.265 -6.684 28.655 1.00 69.00 88 LEU A O 1
ATOM 716 N N . SER A 1 89 ? -9.291 -6.962 27.621 1.00 66.69 89 SER A N 1
ATOM 717 C CA . SER A 1 89 ? -8.896 -8.198 28.314 1.00 66.69 89 SER A CA 1
ATOM 718 C C . SER A 1 89 ? -8.555 -7.995 29.790 1.00 66.69 89 SER A C 1
ATOM 720 O O . SER A 1 89 ? -8.499 -8.963 30.539 1.00 66.69 89 SER A O 1
ATOM 722 N N . THR A 1 90 ? -8.355 -6.754 30.231 1.00 69.81 90 THR A N 1
ATOM 723 C CA . THR A 1 90 ? -8.135 -6.418 31.646 1.00 69.81 90 THR A CA 1
ATOM 724 C C . THR A 1 90 ? -9.401 -5.934 32.357 1.00 69.81 90 THR A C 1
ATOM 726 O O . THR A 1 90 ? -9.377 -5.726 33.569 1.00 69.81 90 THR A O 1
ATOM 729 N N . ASN A 1 91 ? -10.522 -5.774 31.643 1.00 75.81 91 ASN A N 1
ATOM 730 C CA . ASN A 1 91 ? -11.773 -5.287 32.214 1.00 75.81 91 ASN A CA 1
ATOM 731 C C . ASN A 1 91 ? -12.704 -6.455 32.583 1.00 75.81 91 ASN A C 1
ATOM 733 O O . ASN A 1 91 ? -13.377 -7.027 31.724 1.00 75.81 91 ASN A O 1
ATOM 737 N N . GLU A 1 92 ? -12.773 -6.780 33.878 1.00 77.81 92 GLU A N 1
ATOM 738 C CA . GLU A 1 92 ? -13.630 -7.849 34.418 1.00 77.81 92 GLU A CA 1
ATOM 739 C C . GLU A 1 92 ? -15.105 -7.707 34.018 1.00 77.81 92 GLU A C 1
ATOM 741 O O . GLU A 1 92 ? -15.761 -8.714 33.762 1.00 77.81 92 GLU A O 1
ATOM 746 N N . ALA A 1 93 ? -15.631 -6.482 33.907 1.00 77.00 93 ALA A N 1
ATOM 747 C CA . ALA A 1 93 ? -17.021 -6.263 33.509 1.00 77.00 93 ALA A CA 1
ATOM 748 C C . ALA A 1 93 ? -17.264 -6.635 32.037 1.00 77.00 93 ALA A C 1
ATOM 750 O O . ALA A 1 93 ? -18.307 -7.195 31.706 1.00 77.00 93 ALA A O 1
ATOM 751 N N . VAL A 1 94 ? -16.284 -6.381 31.161 1.00 75.81 94 VAL A N 1
ATOM 752 C CA . VAL A 1 94 ? -16.333 -6.795 29.749 1.00 75.81 94 VAL A CA 1
ATOM 753 C C . VAL A 1 94 ? -16.224 -8.313 29.640 1.00 75.81 94 VAL A C 1
ATOM 755 O O . VAL A 1 94 ? -17.025 -8.929 28.940 1.00 75.81 94 VAL A O 1
ATOM 758 N N . ILE A 1 95 ? -15.270 -8.924 30.350 1.00 77.38 95 ILE A N 1
ATOM 759 C CA . ILE A 1 95 ? -15.068 -10.381 30.345 1.00 77.38 95 ILE A CA 1
ATOM 760 C C . ILE A 1 95 ? -16.331 -11.099 30.818 1.00 77.38 95 ILE A C 1
ATOM 762 O O . ILE A 1 95 ? -16.801 -12.016 30.147 1.00 77.38 95 ILE A 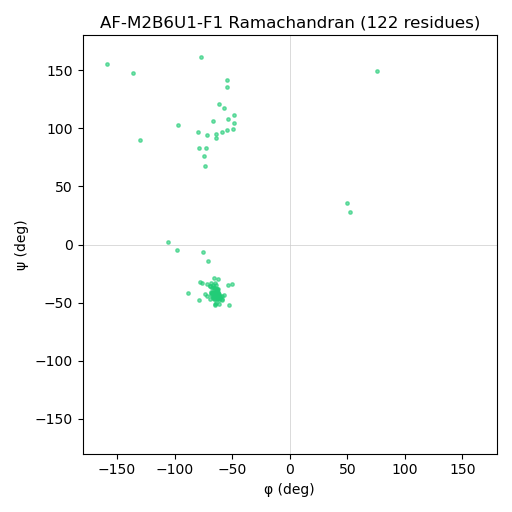O 1
ATOM 766 N N . LYS A 1 96 ? -16.916 -10.643 31.927 1.00 81.88 96 LYS A N 1
ATOM 767 C CA . LYS A 1 96 ? -18.117 -11.240 32.507 1.00 81.88 96 LYS A CA 1
ATOM 768 C C . LYS A 1 96 ? -19.343 -11.082 31.603 1.00 81.88 96 LYS A C 1
ATOM 770 O O . LYS A 1 96 ? -20.061 -12.051 31.386 1.00 81.88 96 LYS A O 1
ATOM 775 N N . ALA A 1 97 ? -19.535 -9.911 30.989 1.00 77.81 97 ALA A N 1
ATOM 776 C CA . ALA A 1 97 ? -20.608 -9.701 30.013 1.00 77.81 97 ALA A CA 1
ATOM 777 C C . ALA A 1 97 ? -20.443 -10.577 28.753 1.00 77.81 97 ALA A C 1
ATOM 779 O O . ALA A 1 97 ? -21.428 -11.065 28.193 1.00 77.81 97 ALA A O 1
ATOM 780 N N . PHE A 1 98 ? -19.201 -10.827 28.315 1.00 79.06 98 PHE A N 1
ATOM 781 C CA . PHE A 1 98 ? -18.909 -11.781 27.239 1.00 79.06 98 PHE A CA 1
ATOM 782 C C . PHE A 1 98 ? -19.185 -13.233 27.648 1.00 79.06 98 PHE A C 1
ATOM 784 O O . PHE A 1 98 ? -19.761 -13.984 26.857 1.00 79.06 98 PHE A O 1
ATOM 791 N N . GLU A 1 99 ? -18.789 -13.629 28.858 1.00 83.12 99 GLU A N 1
ATOM 792 C CA . GLU A 1 99 ? -19.005 -14.970 29.412 1.00 83.12 99 GLU A CA 1
ATOM 793 C C . GLU A 1 99 ? -20.501 -15.289 29.545 1.00 83.12 99 GLU A C 1
ATOM 795 O O . GLU A 1 99 ? -20.966 -16.335 29.088 1.00 83.12 99 GLU A O 1
ATOM 800 N N . GLU A 1 100 ? -21.273 -14.337 30.067 1.00 88.12 100 GLU A N 1
ATOM 801 C CA . GLU A 1 100 ? -22.726 -14.433 30.238 1.00 88.12 100 GLU A CA 1
ATOM 802 C C . GLU A 1 100 ? -23.493 -14.261 28.910 1.00 88.12 100 GLU A C 1
ATOM 804 O O . GLU A 1 100 ? -24.702 -14.485 28.850 1.00 88.12 100 GLU A O 1
ATOM 809 N N . ARG A 1 101 ? -22.792 -13.919 27.814 1.00 79.56 101 ARG A N 1
ATOM 810 C CA . ARG A 1 101 ? -23.354 -13.588 26.489 1.00 79.56 101 ARG A CA 1
ATOM 811 C C . ARG A 1 101 ? -24.436 -12.502 26.548 1.00 79.56 101 ARG A C 1
ATOM 813 O O . ARG A 1 101 ? -25.311 -12.453 25.674 1.00 79.56 101 ARG A O 1
ATOM 820 N N . AS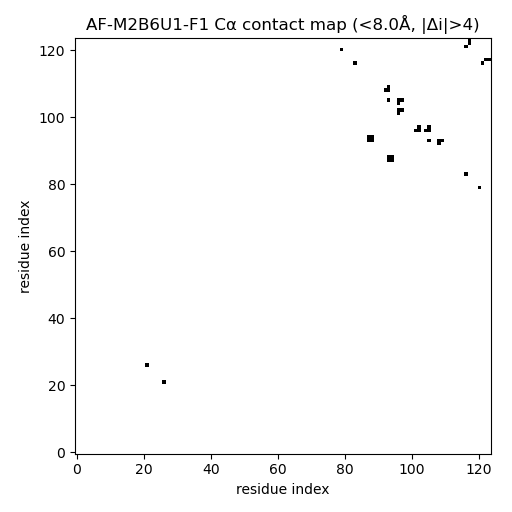P A 1 102 ? -24.364 -11.622 27.542 1.00 85.06 102 ASP A N 1
ATOM 821 C CA . ASP A 1 102 ? -25.306 -10.525 27.713 1.00 85.06 102 ASP A CA 1
ATOM 822 C C . ASP A 1 102 ? -24.932 -9.381 26.770 1.00 85.06 102 ASP A C 1
ATOM 824 O O . ASP A 1 102 ? -24.059 -8.556 27.040 1.00 85.06 102 ASP A O 1
ATOM 828 N N . ARG A 1 103 ? -25.605 -9.336 25.617 1.00 81.81 103 ARG A N 1
ATOM 829 C CA . ARG A 1 103 ? -25.358 -8.309 24.597 1.00 81.81 103 ARG A CA 1
ATOM 830 C C . ARG A 1 103 ? -25.660 -6.900 25.093 1.00 81.81 103 ARG A C 1
ATOM 832 O O . ARG A 1 103 ? -25.070 -5.960 24.570 1.00 81.81 103 ARG A O 1
ATOM 839 N N . GLN A 1 104 ? -26.600 -6.750 26.021 1.00 83.62 104 GLN A N 1
ATOM 840 C CA . GLN A 1 104 ? -27.057 -5.444 26.466 1.00 83.62 104 GLN A CA 1
ATOM 841 C C . GLN A 1 104 ? -26.058 -4.853 27.452 1.00 83.62 104 GLN A C 1
ATOM 843 O O . GLN A 1 104 ? -25.564 -3.749 27.228 1.00 83.62 104 GLN A O 1
ATOM 848 N N . THR A 1 105 ? -25.639 -5.641 28.442 1.00 81.62 105 THR A N 1
ATOM 849 C CA . THR A 1 105 ? -24.551 -5.253 29.349 1.00 81.62 105 THR A CA 1
ATOM 850 C C . THR A 1 105 ? -23.239 -5.065 28.594 1.00 81.62 105 THR A C 1
ATOM 852 O O . THR A 1 105 ? -22.496 -4.124 28.861 1.00 81.62 105 THR A O 1
ATOM 855 N N . LEU A 1 106 ? -22.962 -5.903 27.590 1.00 81.06 106 LEU A N 1
ATOM 856 C CA . LEU A 1 106 ? -21.772 -5.738 26.763 1.00 81.06 106 LEU A CA 1
ATOM 857 C C . LEU A 1 106 ? -21.787 -4.409 25.999 1.00 81.06 106 LEU A C 1
ATOM 859 O O . LEU A 1 106 ? -20.760 -3.741 25.928 1.00 81.06 106 LEU A O 1
ATOM 863 N N . PHE A 1 107 ? -22.934 -4.004 25.451 1.00 82.44 107 PHE A N 1
ATOM 864 C CA . PHE A 1 107 ? -23.068 -2.721 24.765 1.00 82.44 107 PHE A CA 1
ATOM 865 C C . PHE A 1 107 ? -22.828 -1.543 25.719 1.00 82.44 107 PHE A C 1
ATOM 867 O O . PHE A 1 107 ? -22.027 -0.664 25.407 1.00 82.44 107 PHE A O 1
ATOM 874 N N . GLU A 1 108 ? -23.448 -1.571 26.899 1.00 85.44 108 GLU A N 1
ATOM 875 C CA . GLU A 1 108 ? -23.327 -0.518 27.917 1.00 85.44 108 GLU A CA 1
ATOM 876 C C . GLU A 1 108 ? -21.889 -0.352 28.430 1.00 85.44 108 GLU A C 1
ATOM 878 O O . GLU A 1 108 ? -21.411 0.769 28.599 1.00 85.44 108 GLU A O 1
ATOM 883 N N . VAL A 1 109 ? -21.166 -1.456 28.644 1.00 83.75 109 VAL A N 1
ATOM 884 C CA . VAL A 1 109 ? -19.773 -1.413 29.120 1.00 83.75 109 VAL A CA 1
ATOM 885 C C . VAL A 1 109 ? -18.805 -1.025 27.991 1.00 83.75 109 VAL A C 1
ATOM 887 O O . VAL A 1 109 ? -17.809 -0.340 28.236 1.00 83.75 109 VAL A O 1
ATOM 890 N N . MET A 1 110 ? -19.091 -1.411 26.742 1.00 80.12 110 MET A N 1
ATOM 891 C CA . MET A 1 110 ? -18.238 -1.114 25.582 1.00 80.12 110 MET A CA 1
ATOM 892 C C . MET A 1 110 ? -18.377 0.316 25.054 1.00 80.12 110 MET A C 1
ATOM 894 O O . MET A 1 110 ? -17.400 0.868 24.545 1.00 80.12 110 MET A O 1
ATOM 898 N N . GLU A 1 111 ? -19.558 0.925 25.155 1.00 83.19 111 GLU A N 1
ATOM 899 C CA . GLU A 1 111 ? -19.837 2.278 24.662 1.00 83.19 111 GLU A CA 1
ATOM 900 C C . GLU A 1 111 ? -18.844 3.347 25.181 1.00 83.19 111 GLU A C 1
ATOM 902 O O . GLU A 1 111 ? -18.234 4.045 24.357 1.00 83.19 111 GLU A O 1
ATOM 907 N N . PRO A 1 112 ? -18.581 3.473 26.500 1.00 82.62 112 PRO A N 1
ATOM 908 C CA . PRO A 1 112 ? -17.614 4.444 27.006 1.00 82.62 112 PRO A CA 1
ATOM 909 C C . PRO A 1 112 ? -16.168 4.103 26.615 1.00 82.62 112 PRO A C 1
ATOM 911 O O . PRO A 1 112 ? -15.378 5.016 26.368 1.00 82.62 112 PRO A O 1
ATOM 914 N N . ILE A 1 113 ? -15.818 2.815 26.508 1.00 78.44 113 ILE A N 1
ATOM 915 C CA . ILE A 1 113 ? -14.480 2.359 26.094 1.00 78.44 113 ILE A CA 1
ATOM 916 C C . ILE A 1 113 ? -14.220 2.761 24.637 1.00 78.44 113 ILE A C 1
ATOM 918 O O . ILE A 1 113 ? -13.186 3.357 24.329 1.00 78.44 113 ILE A O 1
ATOM 922 N N . TYR A 1 114 ? -15.187 2.518 23.749 1.00 76.50 114 TYR A N 1
ATOM 923 C CA . TYR A 1 114 ? -15.110 2.900 22.341 1.00 76.50 114 TYR A CA 1
ATOM 924 C C . TYR A 1 114 ? -14.995 4.417 22.160 1.00 76.50 114 TYR A C 1
ATOM 926 O O . TYR A 1 114 ? -14.175 4.884 21.369 1.00 76.50 114 TYR A O 1
ATOM 934 N N . LYS A 1 115 ? -15.765 5.202 22.925 1.00 81.50 115 LYS A N 1
ATOM 935 C CA . LYS A 1 115 ? -15.694 6.669 22.886 1.00 81.50 115 LYS A CA 1
ATOM 936 C C . LYS A 1 115 ? -14.304 7.185 23.277 1.00 81.50 115 LYS A C 1
ATOM 938 O O . LYS A 1 115 ? -13.738 8.006 22.558 1.00 81.50 115 LYS A O 1
ATOM 943 N N . ASN A 1 116 ? -13.724 6.638 24.346 1.00 77.88 116 ASN A N 1
ATOM 944 C CA . ASN A 1 116 ? -12.375 6.986 24.804 1.00 77.88 116 ASN A CA 1
ATOM 945 C C . ASN A 1 116 ? -11.295 6.607 23.777 1.00 77.88 116 ASN A C 1
ATOM 947 O O . ASN A 1 116 ? -10.376 7.378 23.510 1.00 77.88 116 ASN A O 1
ATOM 951 N N . LEU A 1 117 ? -11.411 5.427 23.163 1.00 71.75 117 LEU A N 1
ATOM 952 C CA . LEU A 1 117 ? -10.502 4.982 22.104 1.00 71.75 117 LEU A CA 1
ATOM 953 C C . LEU A 1 117 ? -10.598 5.874 20.862 1.00 71.75 117 LEU A C 1
ATOM 955 O O . LEU A 1 117 ? -9.572 6.243 20.291 1.00 71.75 117 LEU A O 1
ATOM 959 N N . LYS A 1 118 ? -11.813 6.262 20.463 1.00 72.00 118 LYS A N 1
ATOM 960 C CA . LYS A 1 118 ? -12.039 7.153 19.323 1.00 72.00 118 LYS A CA 1
ATOM 961 C C . LYS A 1 118 ? -11.401 8.526 19.540 1.00 72.00 118 LYS A C 1
ATOM 963 O O . LYS A 1 118 ? -10.735 9.027 18.638 1.00 72.00 118 LYS A O 1
ATOM 968 N N . GLU A 1 119 ? -11.554 9.100 20.733 1.00 74.06 119 GLU A N 1
ATOM 969 C CA . GLU A 1 119 ? -10.925 10.376 21.101 1.00 74.06 119 GLU A CA 1
ATOM 970 C C . GLU A 1 119 ? -9.396 10.266 21.178 1.00 74.06 119 GLU A C 1
ATOM 972 O O . GLU A 1 119 ? -8.687 11.115 20.641 1.00 74.06 119 GLU A O 1
ATOM 977 N N . LYS A 1 120 ? -8.870 9.198 21.788 1.00 67.31 120 LYS A N 1
ATOM 978 C CA . LYS A 1 120 ? -7.426 9.030 22.011 1.00 67.31 120 LYS A CA 1
ATOM 979 C C . LYS A 1 120 ? -6.640 8.719 20.736 1.00 67.31 120 LYS A C 1
ATOM 981 O O . LYS A 1 120 ? -5.495 9.146 20.612 1.00 67.31 120 LYS A O 1
ATOM 986 N N . TYR A 1 121 ? -7.237 7.983 19.800 1.00 62.97 121 TYR A N 1
ATOM 987 C CA . TYR A 1 121 ? -6.577 7.554 18.561 1.00 62.97 121 TYR A CA 1
ATOM 988 C C . TYR A 1 121 ? -7.035 8.323 17.320 1.00 62.97 121 TYR A C 1
ATOM 990 O O . TYR A 1 121 ? -6.554 8.042 16.225 1.00 62.97 121 TYR A O 1
ATOM 998 N N . ASN A 1 122 ? -7.928 9.307 17.479 1.00 60.44 122 ASN A N 1
ATOM 999 C CA . ASN A 1 122 ? -8.426 10.160 16.400 1.00 60.44 122 ASN A CA 1
ATOM 1000 C C . ASN A 1 122 ? -8.899 9.347 15.175 1.00 60.44 122 ASN A C 1
ATOM 1002 O O . ASN A 1 122 ? -8.684 9.734 14.022 1.00 60.44 122 ASN A O 1
ATOM 1006 N N . ALA A 1 123 ? -9.496 8.179 15.435 1.00 55.38 123 ALA A N 1
ATOM 1007 C CA . ALA A 1 123 ? -10.050 7.317 14.403 1.00 55.38 123 ALA A CA 1
ATOM 1008 C C . ALA A 1 123 ? -11.247 8.051 13.780 1.00 55.38 123 ALA A C 1
ATOM 1010 O O . ALA A 1 123 ? -12.277 8.233 14.437 1.00 55.38 123 ALA A O 1
ATOM 1011 N N . LYS A 1 124 ? -11.057 8.546 12.551 1.00 45.94 124 LYS A N 1
ATOM 1012 C CA . LYS A 1 124 ? -12.089 9.237 11.766 1.00 45.94 124 LYS A CA 1
ATOM 1013 C C . LYS A 1 124 ? -13.317 8.356 11.566 1.00 45.94 124 LYS A C 1
ATOM 1015 O O . LYS A 1 124 ? -13.131 7.199 11.134 1.00 45.94 124 LYS A O 1
#

Foldseek 3Di:
DDDDDDDDPPPPPPPPPPPPPCPPVNVVVVVVVVVVVVVVCVVVVVVVVVVVVVVVVVVVVVVVVVVVVVVVVVVLCVVLVVVLCVVQVPDPQCVVCVVVVPPVSNCVVVVVVVVVSCVVSVPD

Mean predicted aligned error: 19.1 Å

Secondary structure (DSSP, 8-state):
-----------------------HHHHHHHHHHHHHHHHHHHHHHHHHHHHHHHHHHHHHHHHHHHHHHHHHHHHHHHHHHHHHHHHHHT-HHHHHHHHTT-HHHHHHHHHHHHHHHHHHHT--

Sequence (124 aa):
MIKNDSRAIINTNRPYSEKRKFSIKMKLLISVFALLLLQYTALTYKDWLSLKRFSKMQIESIANIKYLAFMDAINSYSLTGNAVLDSLSTNEAVIKAFEERDRQTLFEVMEPIYKNLKEKYNAK

Solvent-accessible surface area (backbone atoms only — not comparable to full-atom values): 7315 Å² total; per-residue (Å²): 139,86,81,88,76,92,74,85,80,76,79,78,77,66,80,79,74,74,72,79,73,77,48,73,69,56,58,51,51,51,53,55,50,52,52,51,51,52,52,52,50,54,52,53,52,51,50,50,55,48,52,56,50,52,52,50,52,51,54,51,50,53,51,48,52,53,50,49,53,49,51,51,49,49,51,50,52,48,55,52,47,48,54,50,47,54,62,44,76,71,32,65,69,50,50,48,22,58,74,70,62,36,65,65,60,36,48,64,62,44,51,62,54,52,53,51,49,36,67,76,66,64,65,125

Organism: NCBI:txid999437

Radius of gyration: 46.14 Å; Cα contacts (8 Å, |Δi|>4): 20; chains: 1; bounding box: 91×42×129 Å

pLDDT: mean 70.65, std 12.32, range [38.5, 89.5]